Protein AF-A0A085WHV4-F1 (afdb_monomer)

Radius of gyration: 14.51 Å; Cα contacts (8 Å, |Δi|>4): 88; chains: 1; bounding box: 34×34×46 Å

Foldseek 3Di:
DDPDDDPDAPEEEADPVVVVVVCVVDPDNDQWGWYHYNNFIWIWHQDPVVRDTDIDGVVCVVVVVVPPPDDDDDD

Organism: NCBI:txid394096

Structure (mmCIF, N/CA/C/O backbone):
data_AF-A0A085WHV4-F1
#
_entry.id   AF-A0A085WHV4-F1
#
loop_
_atom_site.group_PDB
_atom_site.id
_atom_site.type_symbol
_atom_site.label_atom_id
_atom_site.label_alt_id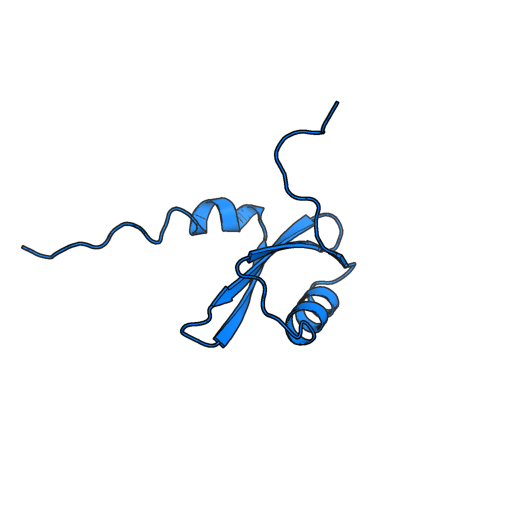
_atom_site.label_comp_id
_atom_site.label_asym_id
_atom_site.label_entity_id
_atom_site.label_seq_id
_atom_site.pdbx_PDB_ins_code
_atom_site.Cartn_x
_atom_site.Cartn_y
_atom_site.Cartn_z
_atom_site.occupancy
_atom_site.B_iso_or_equiv
_atom_site.auth_seq_id
_atom_site.auth_comp_id
_atom_site.auth_asym_id
_atom_site.auth_atom_id
_atom_site.pdbx_PDB_model_num
ATOM 1 N N . MET A 1 1 ? 17.463 -0.156 -25.562 1.00 41.72 1 MET A N 1
ATOM 2 C CA . MET A 1 1 ? 18.308 0.167 -24.395 1.00 41.72 1 MET A CA 1
ATOM 3 C C . MET A 1 1 ? 17.380 0.054 -23.199 1.00 41.72 1 MET A C 1
AT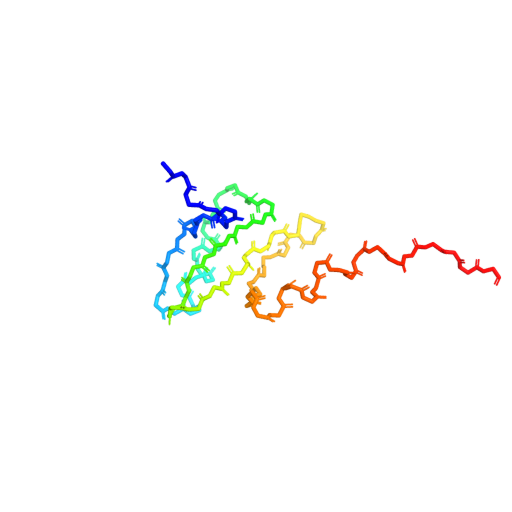OM 5 O O . MET A 1 1 ? 16.517 0.905 -23.034 1.00 41.72 1 MET A O 1
ATOM 9 N N . ILE A 1 2 ? 17.391 -1.097 -22.533 1.00 50.66 2 ILE A N 1
ATOM 10 C CA . ILE A 1 2 ? 16.504 -1.391 -21.402 1.00 50.66 2 ILE A CA 1
ATOM 11 C C . ILE A 1 2 ? 17.040 -0.622 -20.195 1.00 50.66 2 ILE A C 1
ATOM 13 O O . ILE A 1 2 ? 18.214 -0.751 -19.879 1.00 50.66 2 ILE A O 1
ATOM 17 N N . GLN A 1 3 ? 16.224 0.252 -19.611 1.00 48.81 3 GLN A N 1
ATOM 18 C CA . GLN A 1 3 ? 16.631 1.045 -18.456 1.00 48.81 3 GLN A CA 1
ATOM 19 C C . GLN A 1 3 ? 16.833 0.104 -17.265 1.00 48.81 3 GLN A C 1
ATOM 21 O O . GLN A 1 3 ? 15.935 -0.660 -16.908 1.00 48.81 3 GLN A O 1
ATOM 26 N N . ASP A 1 4 ? 18.051 0.136 -16.737 1.00 51.00 4 ASP A N 1
ATOM 27 C CA . ASP A 1 4 ? 18.592 -0.632 -15.627 1.00 51.00 4 ASP A CA 1
ATOM 28 C C . ASP A 1 4 ? 17.631 -0.833 -14.443 1.00 51.00 4 ASP A C 1
ATOM 30 O O . ASP A 1 4 ? 17.244 0.100 -13.744 1.00 51.00 4 ASP A O 1
ATOM 34 N N . GLY A 1 5 ? 17.345 -2.105 -14.160 1.00 56.38 5 GLY A N 1
ATOM 35 C CA . GLY A 1 5 ? 17.543 -2.680 -12.826 1.00 56.38 5 GLY A CA 1
ATOM 36 C C . GLY A 1 5 ? 16.557 -2.344 -11.707 1.00 56.38 5 GLY A C 1
ATOM 37 O O . GLY A 1 5 ? 16.637 -2.988 -10.663 1.00 56.38 5 GLY A O 1
ATOM 38 N N . ILE A 1 6 ? 15.624 -1.409 -11.887 1.00 55.75 6 ILE A N 1
ATOM 39 C CA . ILE A 1 6 ? 14.582 -1.127 -10.891 1.00 55.75 6 ILE A CA 1
ATOM 40 C C . ILE A 1 6 ? 13.235 -1.546 -11.486 1.00 55.75 6 ILE A C 1
ATOM 42 O O . ILE A 1 6 ? 12.840 -1.003 -12.520 1.00 55.75 6 ILE A O 1
ATOM 46 N N . PRO A 1 7 ? 12.521 -2.522 -10.890 1.00 62.03 7 PRO A N 1
ATOM 47 C CA . PRO A 1 7 ? 11.186 -2.868 -11.355 1.00 62.03 7 PRO A CA 1
ATOM 48 C C . PRO A 1 7 ? 10.307 -1.617 -11.311 1.00 62.03 7 PRO A C 1
ATOM 50 O O . PRO A 1 7 ? 10.260 -0.919 -10.297 1.00 62.03 7 PRO A O 1
ATOM 53 N N . ALA A 1 8 ? 9.641 -1.327 -12.431 1.00 67.50 8 ALA A N 1
ATOM 54 C CA . ALA A 1 8 ? 8.727 -0.200 -12.520 1.00 67.50 8 ALA A CA 1
ATOM 55 C C . ALA A 1 8 ? 7.697 -0.286 -11.381 1.00 67.50 8 ALA A C 1
ATOM 57 O O . ALA A 1 8 ? 7.223 -1.392 -11.081 1.00 67.50 8 ALA A O 1
ATOM 58 N N . PRO A 1 9 ? 7.356 0.844 -10.736 1.00 73.88 9 PRO A N 1
ATOM 59 C CA . PRO A 1 9 ? 6.329 0.837 -9.715 1.00 73.88 9 PRO A CA 1
ATOM 60 C C . PRO A 1 9 ? 5.038 0.317 -10.346 1.00 73.88 9 PRO A C 1
ATOM 62 O O . PRO A 1 9 ? 4.623 0.775 -11.411 1.00 73.88 9 PRO A O 1
ATOM 65 N N . VAL A 1 10 ? 4.420 -0.674 -9.708 1.00 80.38 10 VAL A N 1
ATOM 66 C CA . VAL A 1 10 ? 3.203 -1.313 -10.226 1.00 80.38 10 VAL A CA 1
ATOM 67 C C . VAL A 1 10 ? 2.019 -0.350 -10.202 1.00 80.38 10 VAL A C 1
ATOM 69 O O . VAL A 1 10 ? 1.077 -0.507 -10.973 1.00 80.38 10 VAL A O 1
ATOM 72 N N . ALA A 1 11 ? 2.076 0.648 -9.317 1.00 82.62 11 ALA A N 1
ATOM 73 C CA . ALA A 1 11 ? 1.097 1.710 -9.193 1.00 82.62 11 ALA A CA 1
ATOM 74 C C . ALA A 1 11 ? 1.731 2.967 -8.580 1.00 82.62 11 ALA A C 1
ATOM 76 O O . ALA A 1 11 ? 2.698 2.883 -7.817 1.00 82.62 11 ALA A O 1
ATOM 77 N N . THR A 1 12 ? 1.145 4.121 -8.895 1.00 86.38 12 THR A N 1
ATOM 78 C CA . THR A 1 12 ? 1.529 5.424 -8.349 1.00 86.38 12 THR A CA 1
ATOM 79 C C . THR A 1 12 ? 0.313 6.080 -7.705 1.00 86.38 12 THR A C 1
ATOM 81 O O . THR A 1 12 ? -0.751 6.137 -8.315 1.00 86.38 12 THR A O 1
ATOM 84 N N . PHE A 1 13 ? 0.480 6.589 -6.491 1.00 88.12 13 PHE A N 1
ATOM 85 C CA . PHE A 1 13 ? -0.542 7.200 -5.651 1.00 88.12 13 PHE A CA 1
ATOM 86 C C . PHE A 1 13 ? -0.112 8.598 -5.227 1.00 88.12 13 PHE A C 1
ATOM 88 O O . PHE A 1 13 ? 1.079 8.917 -5.189 1.00 88.12 13 PHE A O 1
ATOM 95 N N . ASN A 1 14 ? -1.080 9.423 -4.844 1.00 87.88 14 ASN A N 1
ATOM 96 C CA . ASN A 1 14 ? -0.801 10.738 -4.276 1.00 87.88 14 ASN A CA 1
ATOM 97 C C . ASN A 1 14 ? -0.717 10.694 -2.745 1.00 87.88 14 ASN A C 1
ATOM 99 O O . ASN A 1 14 ? -0.049 11.539 -2.156 1.00 87.88 14 ASN A O 1
ATOM 103 N N . THR A 1 15 ? -1.347 9.706 -2.101 1.00 88.38 15 THR A N 1
ATOM 104 C CA . THR A 1 15 ? -1.383 9.580 -0.638 1.00 88.38 15 THR A CA 1
ATOM 105 C C . THR A 1 15 ? -1.104 8.159 -0.143 1.00 88.38 15 THR A C 1
ATOM 107 O O . THR A 1 15 ? -1.340 7.165 -0.835 1.00 88.38 15 THR A O 1
ATOM 110 N N . LEU A 1 16 ? -0.605 8.061 1.096 1.00 83.25 16 LEU A N 1
ATOM 111 C CA . LEU A 1 16 ? -0.386 6.780 1.780 1.00 83.25 16 LEU A CA 1
ATOM 112 C C . LEU A 1 16 ? -1.694 6.009 1.994 1.00 83.25 16 LEU A C 1
ATOM 114 O O . LEU A 1 16 ? -1.687 4.782 1.959 1.00 83.25 16 LEU A O 1
ATOM 118 N N . GLU A 1 17 ? -2.807 6.712 2.200 1.00 87.06 17 GLU A N 1
ATOM 119 C CA . GLU A 1 17 ? -4.119 6.098 2.408 1.00 87.06 17 GLU A CA 1
ATOM 120 C C . GLU A 1 17 ? -4.639 5.422 1.132 1.00 87.06 17 GLU A C 1
ATOM 122 O O . GLU A 1 17 ? -5.101 4.279 1.190 1.00 87.06 17 GLU A O 1
ATOM 127 N N . GLU A 1 18 ? -4.478 6.066 -0.031 1.00 87.31 18 GLU A N 1
ATOM 128 C CA . GLU A 1 18 ? -4.771 5.456 -1.335 1.00 87.31 18 GLU A CA 1
ATOM 129 C C . GLU A 1 18 ? -3.905 4.217 -1.577 1.00 87.31 18 GLU A C 1
ATOM 131 O O . GLU A 1 18 ? -4.420 3.162 -1.945 1.00 87.31 18 GLU A O 1
ATOM 136 N N . ALA A 1 19 ? -2.601 4.315 -1.304 1.00 85.81 19 ALA A N 1
ATOM 137 C CA . ALA A 1 19 ? -1.678 3.196 -1.465 1.00 85.81 19 ALA A CA 1
ATOM 138 C C . ALA A 1 19 ? -2.021 2.021 -0.534 1.00 85.81 19 ALA A C 1
ATOM 140 O O . ALA A 1 19 ? -1.963 0.857 -0.939 1.00 85.81 19 ALA A O 1
ATOM 141 N N . ASN A 1 20 ? -2.416 2.312 0.709 1.00 83.50 20 ASN A N 1
ATOM 142 C CA . ASN A 1 20 ? -2.837 1.297 1.666 1.00 83.50 20 ASN A CA 1
ATOM 143 C C . ASN A 1 20 ? -4.161 0.649 1.246 1.00 83.50 20 ASN A C 1
ATOM 145 O O . ASN A 1 20 ? -4.275 -0.572 1.286 1.00 83.50 20 ASN A O 1
ATOM 149 N N . THR A 1 21 ? -5.133 1.440 0.791 1.00 87.31 21 THR A N 1
ATOM 150 C CA . THR A 1 21 ? -6.418 0.933 0.286 1.00 87.31 21 THR A CA 1
ATOM 151 C C . THR A 1 21 ? -6.209 0.035 -0.926 1.00 87.31 21 THR A C 1
ATOM 153 O O . THR A 1 21 ? -6.717 -1.081 -0.954 1.00 87.31 21 THR A O 1
ATOM 156 N N . TRP A 1 22 ? -5.380 0.460 -1.879 1.00 86.62 22 TRP A N 1
ATOM 157 C CA . TRP A 1 22 ? -4.999 -0.361 -3.024 1.00 86.62 22 TRP A CA 1
ATOM 158 C C . TRP A 1 22 ? -4.328 -1.670 -2.597 1.00 86.62 22 TRP A C 1
ATOM 160 O O . TRP A 1 22 ? -4.675 -2.732 -3.113 1.00 86.62 22 TRP A O 1
ATOM 170 N N . LEU A 1 23 ? -3.419 -1.625 -1.615 1.00 81.81 23 LEU A N 1
ATOM 171 C CA . LEU A 1 23 ? -2.780 -2.828 -1.083 1.00 81.81 23 LEU A CA 1
ATOM 172 C C . LEU A 1 23 ? -3.798 -3.766 -0.421 1.00 81.81 23 LEU A C 1
ATOM 174 O O . LEU A 1 23 ? -3.622 -4.982 -0.482 1.00 81.81 23 LEU A O 1
ATOM 178 N N . GLN A 1 24 ? -4.849 -3.233 0.210 1.00 80.25 24 GLN A N 1
ATOM 179 C CA . GLN A 1 24 ? -5.964 -4.005 0.777 1.00 80.25 24 GLN A CA 1
ATOM 180 C C . GLN A 1 24 ? -6.901 -4.581 -0.303 1.00 80.25 24 GLN A C 1
ATOM 182 O O . GLN A 1 24 ? -7.451 -5.667 -0.120 1.00 80.25 24 GLN A O 1
ATOM 187 N N . ASP A 1 25 ? -7.017 -3.913 -1.445 1.00 84.56 25 ASP A N 1
ATOM 188 C CA . ASP A 1 25 ? -7.866 -4.333 -2.564 1.00 84.56 25 ASP A CA 1
ATOM 189 C C . ASP A 1 25 ? -7.225 -5.432 -3.433 1.00 84.56 25 ASP A C 1
ATOM 191 O O . ASP A 1 25 ? -7.933 -6.204 -4.075 1.00 84.56 25 ASP A O 1
ATOM 195 N N . GLN A 1 26 ? -5.890 -5.576 -3.414 1.00 77.31 26 GLN A N 1
ATOM 196 C CA . GLN A 1 26 ? -5.200 -6.583 -4.232 1.00 77.31 26 GLN A CA 1
ATOM 197 C C . GLN A 1 26 ? -5.683 -8.025 -3.926 1.00 77.31 26 GLN A C 1
ATOM 199 O O . GLN A 1 26 ? -5.508 -8.504 -2.794 1.00 77.31 26 GLN A O 1
ATOM 204 N N . PRO A 1 27 ? -6.257 -8.738 -4.924 1.00 66.56 27 PRO A N 1
ATOM 205 C CA . PRO A 1 27 ? -6.878 -10.052 -4.732 1.00 66.56 27 PRO A CA 1
ATOM 206 C C . PRO A 1 27 ? -5.853 -11.184 -4.594 1.00 66.56 27 PRO A C 1
ATOM 208 O O . PRO A 1 27 ? -6.036 -12.091 -3.782 1.00 66.56 27 PRO A O 1
ATOM 211 N N . GLU A 1 28 ? -4.745 -11.112 -5.332 1.00 64.00 28 GLU A N 1
ATOM 212 C CA . GLU A 1 28 ? -3.592 -11.990 -5.156 1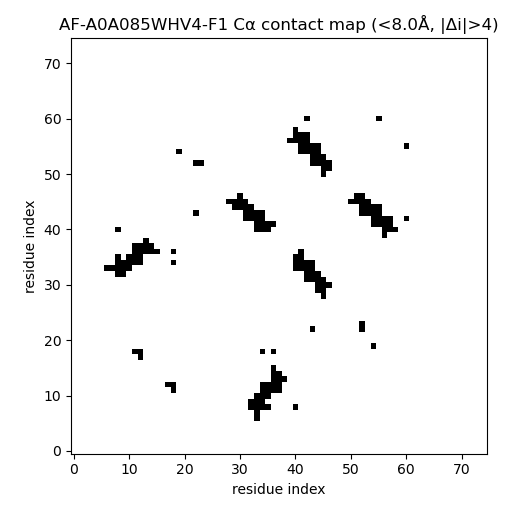.00 64.00 28 GLU A CA 1
ATOM 213 C C . GLU A 1 28 ? -2.472 -11.184 -4.514 1.00 64.00 28 GLU A C 1
ATOM 215 O O . GLU A 1 28 ? -1.992 -10.240 -5.136 1.00 64.00 28 GLU A O 1
ATOM 220 N N . PRO A 1 29 ? -2.045 -11.509 -3.283 1.00 57.78 29 PRO A N 1
ATOM 221 C CA . PRO A 1 29 ? -0.936 -10.804 -2.676 1.00 57.78 29 PRO A CA 1
ATOM 222 C C . PRO A 1 29 ? 0.328 -11.099 -3.483 1.00 57.78 29 PRO A C 1
ATOM 224 O O . PRO A 1 29 ? 0.775 -12.252 -3.501 1.00 57.78 29 PRO A O 1
ATOM 227 N N . PRO A 1 30 ? 0.939 -10.102 -4.136 1.00 61.44 30 PRO A N 1
ATOM 228 C CA . PRO A 1 30 ? 2.258 -10.293 -4.693 1.00 61.44 30 PRO A CA 1
ATOM 229 C C . PRO A 1 30 ? 3.263 -10.320 -3.535 1.00 61.44 30 PRO A C 1
ATOM 231 O O . PRO A 1 30 ? 3.094 -9.621 -2.533 1.00 61.44 30 PRO A O 1
ATOM 234 N N . ARG A 1 31 ? 4.309 -11.150 -3.644 1.00 67.62 31 ARG A N 1
ATOM 235 C CA . ARG A 1 31 ? 5.278 -11.351 -2.550 1.00 67.62 31 ARG A CA 1
ATOM 236 C C . ARG A 1 31 ? 5.854 -10.016 -2.066 1.00 67.62 31 ARG A C 1
ATOM 238 O O . ARG A 1 31 ? 5.853 -9.762 -0.864 1.00 67.62 31 ARG A O 1
ATOM 245 N N . GLN A 1 32 ? 6.290 -9.167 -2.998 1.00 74.06 32 GLN A N 1
ATOM 246 C CA . GLN A 1 32 ? 6.756 -7.798 -2.761 1.00 74.06 32 GLN A CA 1
ATOM 247 C C . GLN A 1 32 ? 6.563 -6.981 -4.047 1.00 74.06 32 GLN A C 1
ATOM 249 O O . GLN A 1 32 ? 6.966 -7.442 -5.116 1.00 74.06 32 GLN A O 1
ATOM 254 N N . VAL A 1 33 ? 5.965 -5.792 -3.962 1.00 80.50 33 VAL A N 1
ATOM 255 C CA . VAL A 1 33 ? 5.796 -4.876 -5.108 1.00 80.50 33 VAL A CA 1
ATOM 256 C C . VAL A 1 33 ? 6.180 -3.458 -4.742 1.00 80.50 33 VAL A C 1
ATOM 258 O O . VAL A 1 33 ? 5.979 -3.015 -3.614 1.00 80.50 33 VAL A O 1
ATOM 261 N N . PHE A 1 34 ? 6.726 -2.739 -5.714 1.00 82.00 34 PHE A N 1
ATOM 262 C CA . PHE A 1 34 ? 7.065 -1.332 -5.566 1.00 82.00 34 PHE A CA 1
ATOM 263 C C . PHE A 1 34 ? 5.887 -0.474 -6.006 1.00 82.00 34 PHE A C 1
ATOM 265 O O . PHE A 1 34 ? 5.316 -0.712 -7.065 1.00 82.00 34 PHE A O 1
ATOM 272 N N . VAL A 1 35 ? 5.542 0.529 -5.212 1.00 85.56 35 VAL A N 1
ATOM 273 C CA . VAL A 1 35 ? 4.552 1.555 -5.536 1.00 85.56 35 VAL A CA 1
ATOM 274 C C . VAL A 1 35 ? 5.175 2.922 -5.314 1.00 85.56 35 VAL A C 1
ATOM 276 O O . VAL A 1 35 ? 6.042 3.077 -4.458 1.00 85.56 35 VAL A O 1
ATOM 279 N N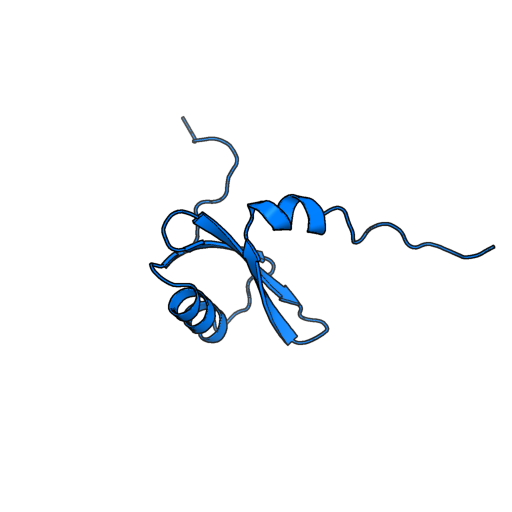 . SER A 1 36 ? 4.756 3.925 -6.069 1.00 86.19 36 SER A N 1
ATOM 280 C CA . SER A 1 36 ? 5.172 5.305 -5.825 1.00 86.19 36 SER A CA 1
ATOM 281 C C . SER A 1 36 ? 4.056 6.043 -5.096 1.00 86.19 36 SER A C 1
ATOM 283 O O . SER A 1 36 ? 2.906 5.924 -5.483 1.00 86.19 36 SER A O 1
ATOM 285 N N . VAL A 1 37 ? 4.352 6.794 -4.041 1.00 88.56 37 VAL A N 1
ATOM 286 C CA . VAL A 1 37 ? 3.376 7.597 -3.295 1.00 88.56 37 VAL A CA 1
ATOM 287 C C . VAL A 1 37 ? 3.921 9.008 -3.161 1.00 88.56 37 VAL A C 1
ATOM 289 O O . VAL A 1 37 ? 5.013 9.186 -2.633 1.00 88.56 37 VAL A O 1
ATOM 292 N N . ALA A 1 38 ? 3.195 10.007 -3.663 1.00 86.06 38 ALA A N 1
ATOM 293 C CA . ALA A 1 38 ? 3.610 11.414 -3.647 1.00 86.06 38 ALA A CA 1
ATOM 294 C C . ALA A 1 38 ? 5.016 11.671 -4.244 1.00 86.06 38 ALA A C 1
ATOM 296 O O . ALA A 1 38 ? 5.701 12.615 -3.863 1.00 86.06 38 ALA A O 1
ATOM 297 N N . GLY A 1 39 ? 5.459 10.823 -5.180 1.00 84.06 39 GLY A N 1
ATOM 298 C CA . GLY A 1 39 ? 6.799 10.891 -5.778 1.00 84.06 39 GLY A CA 1
ATOM 299 C C . GLY A 1 39 ? 7.898 10.151 -5.004 1.00 84.06 39 GLY A C 1
ATOM 300 O O . GLY A 1 39 ? 9.025 10.075 -5.487 1.00 84.06 39 GLY A O 1
ATOM 301 N N . GLU A 1 40 ? 7.586 9.553 -3.856 1.00 84.50 40 GLU A N 1
ATOM 302 C CA . GLU A 1 40 ? 8.485 8.660 -3.121 1.00 84.50 40 GLU A CA 1
ATOM 303 C C . GLU A 1 40 ? 8.200 7.190 -3.441 1.00 84.50 40 GLU A C 1
ATOM 305 O O . GLU A 1 40 ? 7.067 6.806 -3.713 1.00 84.50 40 GLU A O 1
ATOM 310 N N . TYR A 1 41 ? 9.217 6.332 -3.390 1.00 83.81 41 TYR A N 1
ATOM 311 C CA . TYR A 1 41 ? 9.038 4.894 -3.594 1.00 83.81 41 TYR A CA 1
ATOM 312 C C . TYR A 1 41 ? 8.737 4.180 -2.278 1.00 83.81 41 TYR A C 1
ATOM 314 O O . TYR A 1 41 ? 9.451 4.333 -1.286 1.00 83.81 41 TYR A O 1
ATOM 322 N N . TYR A 1 42 ? 7.724 3.325 -2.308 1.00 84.69 42 TYR A N 1
ATOM 323 C CA . TYR A 1 42 ? 7.296 2.461 -1.220 1.00 84.69 42 TYR A CA 1
ATOM 324 C C . TYR A 1 42 ? 7.300 1.003 -1.678 1.00 84.69 42 TYR A C 1
ATOM 326 O O . TYR A 1 42 ? 6.939 0.669 -2.802 1.00 84.69 42 TYR A O 1
ATOM 334 N N . LEU A 1 43 ? 7.719 0.119 -0.787 1.00 83.06 43 LEU A N 1
ATOM 335 C CA . LEU A 1 43 ? 7.685 -1.320 -0.944 1.00 83.06 43 LEU A CA 1
ATOM 336 C C . LEU A 1 43 ? 6.471 -1.855 -0.192 1.00 83.06 43 LEU A C 1
ATOM 338 O O . LEU A 1 43 ? 6.435 -1.838 1.039 1.00 83.06 43 LEU A O 1
ATOM 342 N N . ALA A 1 44 ? 5.490 -2.348 -0.933 1.00 82.50 44 ALA A N 1
ATOM 343 C CA . ALA A 1 44 ? 4.387 -3.097 -0.370 1.00 82.50 44 ALA A CA 1
ATOM 344 C C . ALA A 1 44 ? 4.793 -4.569 -0.232 1.00 82.50 44 ALA A C 1
ATOM 346 O O . ALA A 1 44 ? 5.149 -5.232 -1.211 1.00 82.50 44 ALA A O 1
ATOM 347 N N . VAL A 1 45 ? 4.753 -5.076 0.998 1.00 78.12 45 VAL A N 1
ATOM 348 C CA . VAL A 1 45 ? 5.106 -6.457 1.342 1.00 78.12 45 VAL A CA 1
ATOM 349 C C . VAL A 1 45 ? 3.875 -7.174 1.872 1.00 78.12 45 VAL A C 1
ATOM 351 O O . VAL A 1 45 ? 3.132 -6.637 2.702 1.00 78.12 45 VAL A O 1
ATOM 354 N N . TYR A 1 46 ? 3.685 -8.415 1.421 1.00 78.56 46 TYR A N 1
ATOM 355 C CA . TYR A 1 46 ? 2.692 -9.314 1.989 1.00 78.56 46 TYR A CA 1
ATOM 356 C C . TYR A 1 46 ? 3.355 -10.437 2.782 1.00 78.56 46 TYR A C 1
ATOM 358 O O . TYR A 1 46 ? 3.977 -11.349 2.232 1.00 78.56 46 TYR A O 1
ATOM 366 N N . HIS A 1 47 ? 3.173 -10.416 4.098 1.00 73.06 47 HIS A N 1
ATOM 367 C CA . HIS A 1 47 ? 3.639 -11.490 4.961 1.00 73.06 47 HIS A CA 1
ATOM 368 C C . HIS A 1 47 ? 2.593 -12.604 5.031 1.00 73.06 47 HIS A C 1
ATOM 370 O O . HIS A 1 47 ? 1.721 -12.581 5.896 1.00 73.06 47 HIS A O 1
ATOM 376 N N . TYR A 1 48 ? 2.712 -13.637 4.192 1.00 70.88 48 TYR A N 1
ATOM 377 C CA . TYR A 1 48 ? 1.791 -14.790 4.200 1.00 70.88 48 TYR A CA 1
ATOM 378 C C . TYR A 1 48 ? 1.681 -15.480 5.568 1.00 70.88 48 TYR A C 1
ATOM 380 O O . TYR A 1 48 ? 0.610 -15.969 5.921 1.00 70.88 48 TYR A O 1
ATOM 388 N N . LYS A 1 49 ? 2.766 -15.491 6.360 1.00 71.25 49 LYS A N 1
ATOM 389 C CA . LYS A 1 49 ? 2.804 -16.140 7.685 1.00 71.25 49 LYS A CA 1
ATOM 390 C C . LYS A 1 49 ? 1.872 -15.473 8.699 1.00 71.25 49 LYS A C 1
ATOM 392 O O . LYS A 1 49 ? 1.291 -16.162 9.525 1.00 71.25 49 LYS A O 1
ATOM 397 N N . VAL A 1 50 ? 1.733 -14.151 8.627 1.00 77.81 50 VAL A N 1
ATOM 398 C CA . VAL A 1 50 ? 0.902 -13.353 9.548 1.00 77.81 50 VAL A CA 1
ATOM 399 C C . VAL A 1 50 ? -0.288 -12.694 8.843 1.00 77.81 50 VAL A C 1
ATOM 401 O O . VAL A 1 50 ? -1.038 -11.955 9.467 1.00 77.81 50 VAL A O 1
ATOM 404 N N . LYS A 1 51 ? -0.457 -12.952 7.537 1.00 74.50 51 LYS A N 1
ATOM 405 C CA . LYS A 1 51 ? -1.406 -12.282 6.631 1.00 74.50 51 LYS A CA 1
ATOM 406 C C . LYS A 1 51 ? -1.376 -10.752 6.756 1.00 74.50 51 LYS A C 1
ATOM 408 O O . LYS A 1 51 ? -2.388 -10.089 6.546 1.00 74.50 51 LYS A O 1
ATOM 413 N N . LEU A 1 52 ? -0.210 -10.202 7.093 1.00 77.88 52 LEU A N 1
ATOM 414 C CA . LEU A 1 52 ? -0.016 -8.775 7.317 1.00 77.88 52 LEU A CA 1
ATOM 415 C C . LEU A 1 52 ? 0.419 -8.111 6.011 1.00 77.88 52 LEU A C 1
ATOM 417 O O . LEU A 1 52 ? 1.360 -8.563 5.355 1.00 77.88 52 LEU A O 1
ATOM 421 N N . ARG A 1 53 ? -0.269 -7.024 5.672 1.00 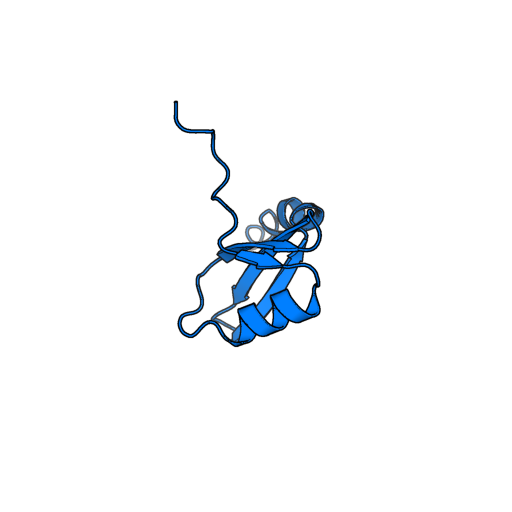79.62 53 ARG A N 1
ATOM 422 C CA . ARG A 1 53 ? 0.065 -6.107 4.582 1.00 79.62 53 ARG A CA 1
ATOM 423 C C . ARG A 1 53 ? 0.766 -4.900 5.189 1.00 79.62 53 ARG A C 1
ATOM 425 O O . ARG A 1 53 ? 0.212 -4.287 6.099 1.00 79.62 53 ARG A O 1
ATOM 432 N N . ALA A 1 54 ? 1.964 -4.583 4.715 1.00 79.50 54 ALA A N 1
ATOM 433 C CA . ALA A 1 54 ? 2.721 -3.431 5.190 1.00 79.50 54 ALA A CA 1
ATOM 434 C C . ALA A 1 54 ? 3.349 -2.680 4.014 1.00 79.50 54 ALA A C 1
ATOM 436 O O . ALA A 1 54 ? 3.862 -3.300 3.081 1.00 79.50 54 ALA A O 1
ATOM 437 N N . LEU A 1 55 ? 3.312 -1.347 4.073 1.00 81.38 55 LEU A N 1
ATOM 438 C CA . LEU A 1 55 ? 4.075 -0.478 3.184 1.00 81.38 55 LEU A CA 1
ATOM 439 C C . LEU A 1 55 ? 5.297 0.049 3.928 1.00 81.38 55 LEU A C 1
ATOM 441 O O . LEU A 1 55 ? 5.175 0.647 4.996 1.00 81.38 55 LEU A O 1
ATOM 445 N N . TYR A 1 56 ? 6.467 -0.137 3.331 1.00 80.38 56 TYR A N 1
ATOM 446 C CA . TYR A 1 56 ? 7.725 0.401 3.827 1.00 80.38 56 TYR A CA 1
ATOM 447 C C . TYR A 1 56 ? 8.261 1.424 2.832 1.00 80.38 56 TYR A C 1
ATOM 449 O O . TYR A 1 56 ? 8.389 1.086 1.660 1.00 80.38 56 TYR A O 1
ATOM 457 N N . PRO A 1 57 ? 8.623 2.647 3.241 1.00 78.50 57 PRO A N 1
ATOM 458 C CA . PRO A 1 57 ? 9.344 3.544 2.344 1.00 78.50 57 PRO A CA 1
ATOM 459 C C . PRO A 1 57 ? 10.648 2.864 1.909 1.00 78.50 57 PRO A C 1
ATOM 461 O O . PRO A 1 57 ? 11.365 2.305 2.744 1.00 78.50 57 PRO A O 1
ATOM 464 N N . VAL A 1 58 ? 10.970 2.882 0.614 1.00 73.44 58 VAL A N 1
ATOM 465 C CA . VAL A 1 58 ? 12.166 2.208 0.069 1.00 73.44 58 VAL A CA 1
ATOM 466 C C . VAL A 1 58 ? 13.448 2.757 0.700 1.00 73.44 58 VAL A C 1
ATOM 468 O O . VAL A 1 58 ? 14.376 1.992 0.966 1.00 73.44 58 VAL A O 1
ATOM 471 N N . SER A 1 59 ? 13.438 4.039 1.076 1.00 66.44 59 SER A N 1
ATOM 472 C CA . SER A 1 59 ? 14.470 4.694 1.890 1.00 66.44 59 SER A CA 1
ATOM 473 C C . SER A 1 59 ? 14.779 3.953 3.204 1.00 66.44 59 SER A C 1
ATOM 475 O O . SER A 1 59 ? 15.903 4.019 3.693 1.00 66.44 59 SER A O 1
ATOM 477 N N . MET A 1 60 ? 13.814 3.213 3.769 1.00 58.12 60 MET A N 1
ATOM 478 C CA . MET A 1 60 ? 14.001 2.323 4.926 1.00 58.12 60 MET A CA 1
ATOM 479 C C . MET A 1 60 ? 14.079 0.837 4.542 1.00 58.12 60 MET A C 1
ATOM 481 O O . MET A 1 60 ? 14.787 0.084 5.209 1.00 58.12 60 MET A O 1
ATOM 485 N N . ALA A 1 61 ? 13.399 0.396 3.478 1.00 56.09 61 ALA A N 1
ATOM 486 C CA . ALA A 1 61 ? 13.326 -1.018 3.092 1.00 56.09 61 ALA A CA 1
ATOM 487 C C . ALA A 1 61 ? 14.685 -1.613 2.677 1.00 56.09 61 ALA A C 1
ATOM 489 O O . ALA A 1 61 ? 14.940 -2.788 2.950 1.00 56.09 61 ALA A O 1
ATOM 490 N N . ALA A 1 62 ? 15.593 -0.801 2.115 1.00 54.00 62 ALA A N 1
ATOM 491 C CA . ALA A 1 62 ? 16.978 -1.213 1.850 1.00 54.00 62 ALA A CA 1
ATOM 492 C C . ALA A 1 62 ? 17.721 -1.659 3.128 1.00 54.00 62 ALA A C 1
ATOM 494 O O .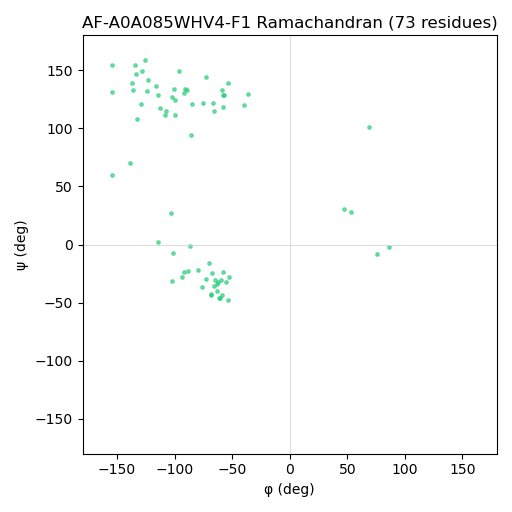 ALA A 1 62 ? 18.650 -2.459 3.063 1.00 54.00 62 ALA A O 1
ATOM 495 N N . LYS A 1 63 ? 17.281 -1.190 4.303 1.00 46.12 63 LYS A N 1
ATOM 496 C CA . LYS A 1 63 ? 17.835 -1.573 5.606 1.00 46.12 63 LYS A CA 1
ATOM 497 C C . LYS A 1 63 ? 17.163 -2.819 6.201 1.00 46.12 63 LYS A C 1
ATOM 499 O O . LYS A 1 63 ? 17.772 -3.498 7.020 1.00 46.12 63 LYS A O 1
ATOM 504 N N . SER A 1 64 ? 15.932 -3.135 5.794 1.00 46.00 64 SER A N 1
ATOM 505 C CA . SER A 1 64 ? 15.126 -4.229 6.362 1.00 46.00 64 SER A CA 1
ATOM 506 C C . SER A 1 64 ? 15.269 -5.555 5.609 1.00 46.00 64 SER A C 1
ATOM 508 O O . SER A 1 64 ? 15.156 -6.608 6.228 1.00 46.00 64 SER A O 1
ATOM 510 N N . ALA A 1 65 ? 15.576 -5.533 4.305 1.00 51.16 65 ALA A N 1
ATOM 511 C CA . ALA A 1 65 ? 15.830 -6.755 3.528 1.00 51.16 65 ALA A CA 1
ATOM 512 C C . ALA A 1 65 ? 17.158 -7.455 3.897 1.00 51.16 65 ALA A C 1
ATOM 514 O O . ALA A 1 65 ? 17.337 -8.628 3.594 1.00 51.16 65 ALA A O 1
ATOM 515 N N . GLN A 1 66 ? 18.070 -6.759 4.589 1.00 44.75 66 GLN A N 1
ATOM 516 C CA . GLN A 1 66 ? 19.337 -7.310 5.089 1.00 44.75 66 GLN A CA 1
ATOM 517 C C . GLN A 1 66 ? 19.192 -7.988 6.474 1.00 44.75 66 GLN A C 1
ATOM 519 O O . GLN A 1 66 ? 20.177 -8.477 7.019 1.00 44.75 66 GLN A O 1
ATOM 524 N N . GLY A 1 67 ? 17.993 -7.988 7.076 1.00 44.94 67 GLY A N 1
ATOM 525 C CA . GLY A 1 67 ? 17.782 -8.375 8.478 1.00 44.94 67 GLY A CA 1
ATOM 526 C C . GLY A 1 67 ? 17.219 -9.775 8.744 1.00 44.94 67 GLY A C 1
ATOM 527 O O . GLY A 1 67 ? 17.178 -10.161 9.908 1.00 44.94 67 GLY A O 1
ATOM 528 N N . ASP A 1 68 ? 16.800 -10.538 7.726 1.00 47.28 68 ASP A N 1
ATOM 529 C CA . ASP A 1 68 ? 16.203 -11.879 7.918 1.00 47.28 68 ASP A CA 1
ATOM 530 C C . ASP A 1 68 ? 17.174 -13.035 7.594 1.00 47.28 68 ASP A C 1
ATOM 532 O O . ASP A 1 68 ? 16.757 -14.132 7.244 1.00 47.28 68 ASP A O 1
ATOM 536 N N . GLU A 1 69 ? 18.487 -12.814 7.736 1.00 49.59 69 GLU A N 1
ATOM 537 C CA . GLU A 1 69 ? 19.487 -13.895 7.760 1.00 49.59 69 GLU A CA 1
ATOM 538 C C . GLU A 1 69 ? 20.558 -13.649 8.837 1.00 49.59 69 GLU A C 1
ATOM 540 O O . GLU A 1 69 ? 21.716 -13.356 8.558 1.00 49.59 69 GLU A O 1
ATOM 545 N N . ALA A 1 70 ? 20.163 -13.761 10.108 1.00 42.03 70 ALA A N 1
ATOM 546 C CA . ALA A 1 70 ? 21.094 -13.980 11.219 1.00 42.03 70 ALA A CA 1
ATOM 547 C C . ALA A 1 70 ? 20.400 -14.680 12.397 1.00 42.03 70 ALA A C 1
ATOM 549 O O . ALA A 1 70 ? 20.354 -14.183 13.519 1.00 42.03 70 ALA A O 1
ATOM 550 N N . ALA A 1 71 ? 19.870 -15.875 12.149 1.00 53.00 71 ALA A N 1
ATOM 551 C CA . ALA A 1 71 ? 19.767 -16.877 13.200 1.00 53.00 71 ALA A CA 1
ATOM 552 C C . ALA A 1 71 ? 20.277 -18.207 12.640 1.00 53.00 71 ALA A C 1
ATOM 554 O O . ALA A 1 71 ? 19.602 -18.850 11.835 1.00 53.00 71 ALA A O 1
ATOM 555 N N . PRO A 1 72 ? 21.462 -18.644 13.091 1.00 49.41 72 PRO A N 1
ATOM 556 C CA . PRO A 1 72 ? 21.431 -19.898 13.823 1.00 49.41 72 PRO A CA 1
ATOM 557 C C . PRO A 1 72 ? 22.281 -19.897 15.101 1.00 49.41 72 PRO A C 1
ATOM 559 O O . PRO A 1 72 ? 23.469 -19.605 15.096 1.00 49.41 72 PRO A O 1
ATOM 562 N N . ARG A 1 73 ? 21.614 -20.393 16.150 1.00 48.00 73 ARG A N 1
ATOM 563 C CA . ARG A 1 73 ? 22.115 -21.226 17.255 1.00 48.00 73 ARG A CA 1
ATOM 564 C C . ARG A 1 73 ? 23.076 -20.593 18.264 1.00 48.00 73 ARG A C 1
ATOM 566 O O . ARG A 1 73 ? 24.286 -20.573 18.097 1.00 48.00 73 ARG A O 1
ATOM 573 N N . SER A 1 74 ? 22.463 -20.249 19.398 1.00 50.84 74 SER A N 1
ATOM 574 C CA . SER A 1 74 ? 23.035 -20.391 20.739 1.00 50.84 74 SER A CA 1
ATOM 575 C C . SER A 1 74 ? 23.883 -21.667 20.847 1.00 50.84 74 SER A C 1
ATOM 577 O O . SER A 1 74 ? 23.400 -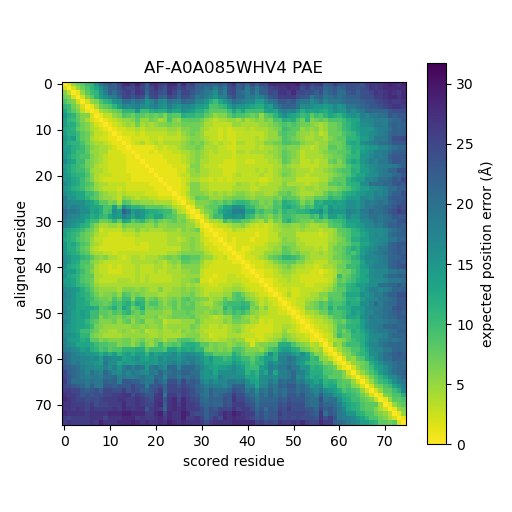22.752 20.506 1.00 50.84 74 SER A O 1
ATOM 579 N N . GLY A 1 75 ? 25.107 -21.512 21.343 1.00 51.47 75 GLY A N 1
ATOM 580 C CA . GLY A 1 75 ? 25.998 -22.561 21.831 1.00 51.47 75 GLY A CA 1
ATOM 581 C C . GLY A 1 75 ? 26.645 -22.083 23.119 1.00 51.47 75 GLY A C 1
ATOM 582 O O . GLY A 1 75 ? 26.904 -20.8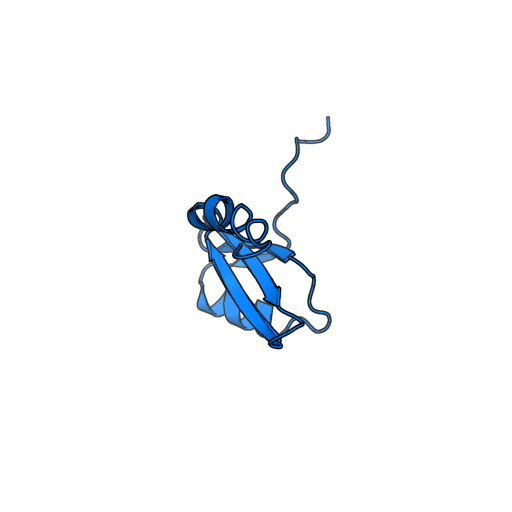61 23.199 1.00 51.47 75 GLY A O 1
#

Solvent-accessible surface area (backbone atoms only — not comparable to full-atom values): 4811 Å² total; per-residue (Å²): 133,82,81,78,94,63,80,72,54,81,45,75,34,77,38,71,67,58,47,50,51,51,63,70,63,51,87,70,77,56,69,66,46,44,30,28,39,66,89,42,57,28,35,39,37,44,40,79,92,75,71,43,78,46,78,36,51,41,93,53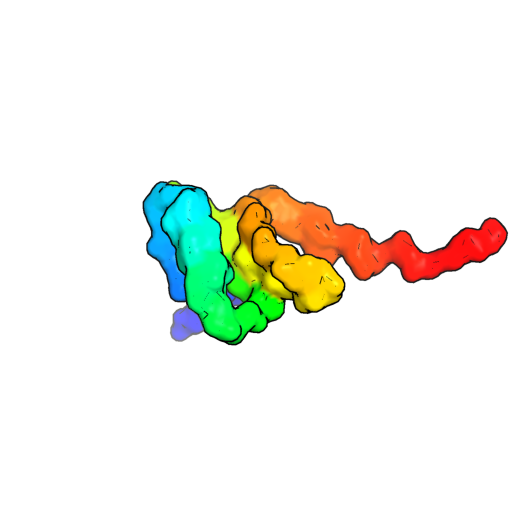,39,74,67,54,76,72,63,85,79,83,82,83,78,94,127

pLDDT: mean 70.44, std 14.98, range [41.72, 88.56]

Secondary structure (DSSP, 8-state):
----S-PPPSEEESSHHHHHHHHHH-SS--SEEEEEETTEEEEEEEETTTTEEEEEEHHHHHHHTTSS-------

Sequence (75 aa):
MIQDGIPAPVATFNTLEEANTWLQDQPEPPRQVFVSVAGEYYLAVYHYKVKLRALYPVSMAAKSAQGDEAAPRSG

Nearest PDB structures (foldseek):
  4waf-assembly1_B  TM=5.473E-01  e=3.245E-01  Homo sapiens
  5itd-assembly1_B  TM=5.472E-01  e=9.593E-01  Homo sapiens
  2q9h-assembly1_A  TM=5.668E-01  e=2.314E+00  Haemophilus influenzae
  1gqz-assembly1_A  TM=5.704E-01  e=3.035E+00  Haemophilus influenzae Rd KW20
  2q9j-assembly1_A  TM=5.541E-01  e=3.475E+00  Haemophilus influenzae

Mean predicted aligned error: 11.05 Å